Protein AF-A0A3D5KG47-F1 (afdb_monomer_lite)

pLDDT: mean 81.94, std 15.41, range [38.34, 96.31]

Foldseek 3Di:
DDDDDPDDPCVPPPPDDDPDDDDDDPDDPVVQQVDQDWDWDWDADPVRDIDIDTQGRHDRALVSVCVRPVVPDAAQAEAEEEPDPSVVVVCVVSNYHYDYDDD

Structure (mmCIF, N/CA/C/O backbone):
data_AF-A0A3D5KG47-F1
#
_entry.id   AF-A0A3D5KG47-F1
#
loop_
_atom_site.group_PDB
_atom_site.id
_atom_site.type_symbol
_atom_site.label_atom_id
_atom_site.label_alt_id
_atom_site.label_comp_id
_atom_site.label_asym_id
_atom_site.label_entity_id
_atom_site.label_seq_id
_atom_site.pdbx_PDB_ins_code
_atom_site.Cartn_x
_atom_site.Cartn_y
_atom_site.Cartn_z
_atom_site.occupancy
_atom_site.B_iso_or_equiv
_atom_site.auth_seq_id
_atom_site.auth_comp_id
_atom_site.auth_asym_id
_atom_site.auth_atom_id
_atom_site.pdbx_PDB_model_num
ATOM 1 N N . MET A 1 1 ? 34.778 -11.534 -8.379 1.00 43.16 1 MET A N 1
ATOM 2 C CA . MET A 1 1 ? 35.160 -10.106 -8.340 1.00 43.16 1 MET A CA 1
ATOM 3 C C . MET A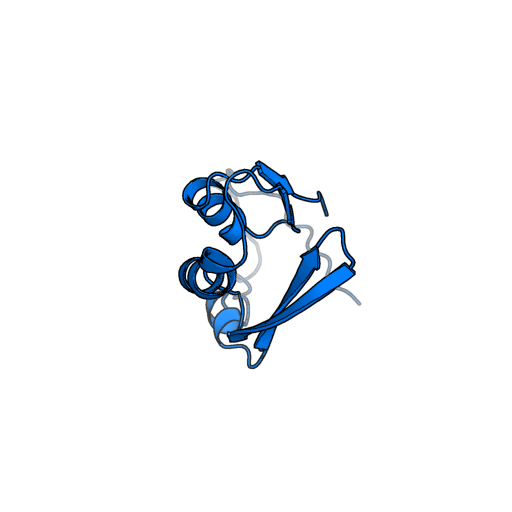 1 1 ? 33.908 -9.278 -8.613 1.00 43.16 1 MET A C 1
ATOM 5 O O . MET A 1 1 ? 33.278 -9.495 -9.642 1.00 43.16 1 MET A O 1
ATOM 9 N N . ILE A 1 2 ? 33.469 -8.444 -7.666 1.00 38.34 2 ILE A N 1
ATOM 10 C CA . ILE A 1 2 ? 32.275 -7.598 -7.829 1.00 38.34 2 ILE A CA 1
ATOM 11 C C . ILE A 1 2 ? 32.699 -6.375 -8.657 1.00 38.34 2 ILE A C 1
ATOM 13 O O . ILE A 1 2 ? 33.649 -5.708 -8.263 1.00 38.34 2 ILE A O 1
ATOM 17 N N . PRO A 1 3 ? 32.064 -6.074 -9.801 1.00 49.78 3 PRO A N 1
ATOM 18 C CA . PRO A 1 3 ? 32.411 -4.894 -10.580 1.00 49.78 3 PRO A CA 1
ATOM 19 C C . PRO A 1 3 ? 31.955 -3.634 -9.839 1.00 49.78 3 PRO A C 1
ATOM 21 O O . PRO A 1 3 ? 30.762 -3.331 -9.766 1.00 49.78 3 PRO A O 1
ATOM 24 N N . GLU A 1 4 ? 32.912 -2.903 -9.283 1.00 44.41 4 GLU A N 1
ATOM 25 C CA . GLU A 1 4 ? 32.683 -1.619 -8.632 1.00 44.41 4 GLU A CA 1
ATOM 26 C C . GLU A 1 4 ? 32.417 -0.536 -9.687 1.00 44.41 4 GLU A C 1
ATOM 28 O O . GLU A 1 4 ? 33.104 -0.422 -10.704 1.00 44.41 4 GLU A O 1
ATOM 33 N N . SER A 1 5 ? 31.363 0.256 -9.481 1.00 52.59 5 SER A N 1
ATOM 34 C CA . SER A 1 5 ? 30.974 1.331 -10.394 1.00 52.59 5 SER A CA 1
ATOM 35 C C . SER A 1 5 ? 31.397 2.681 -9.823 1.00 52.59 5 SER A C 1
ATOM 37 O O . SER A 1 5 ? 30.603 3.345 -9.164 1.00 52.59 5 SER A O 1
ATOM 39 N N . PHE A 1 6 ? 32.599 3.140 -10.173 1.00 57.88 6 PHE A N 1
ATOM 40 C CA . PHE A 1 6 ? 33.141 4.468 -9.828 1.00 57.88 6 PHE A CA 1
ATOM 41 C C . PHE A 1 6 ? 32.541 5.624 -10.644 1.00 57.88 6 PHE A C 1
ATOM 43 O O . PHE A 1 6 ? 33.154 6.675 -10.818 1.00 57.88 6 PHE A O 1
ATOM 50 N N . LYS A 1 7 ? 31.343 5.441 -11.208 1.00 61.16 7 LYS A N 1
ATOM 51 C CA . LYS A 1 7 ? 30.693 6.490 -11.990 1.00 61.16 7 LYS A CA 1
ATOM 52 C C . LYS A 1 7 ? 30.132 7.525 -11.016 1.00 61.16 7 LYS A C 1
ATOM 54 O O . LYS A 1 7 ? 29.042 7.335 -10.479 1.00 61.16 7 LYS A O 1
ATOM 59 N N . GLY A 1 8 ? 30.885 8.600 -10.793 1.00 63.75 8 GLY A N 1
ATOM 60 C CA . GLY A 1 8 ? 30.391 9.796 -10.119 1.00 63.75 8 GLY A CA 1
ATOM 61 C C . GLY A 1 8 ? 29.102 10.306 -10.773 1.00 63.75 8 GLY A C 1
ATOM 62 O O . GLY A 1 8 ? 28.761 9.954 -11.909 1.00 63.75 8 GLY A O 1
ATOM 63 N N . ASN A 1 9 ? 28.330 11.120 -10.054 1.00 68.38 9 ASN A N 1
ATOM 64 C CA . ASN A 1 9 ? 27.129 11.699 -10.639 1.00 68.38 9 ASN A CA 1
ATOM 65 C C . ASN A 1 9 ? 27.507 12.804 -11.640 1.00 68.38 9 ASN A C 1
ATOM 67 O O . ASN A 1 9 ? 27.753 13.943 -11.258 1.00 68.38 9 ASN A O 1
ATOM 71 N N . HIS A 1 10 ? 27.512 12.468 -12.927 1.00 73.75 10 HIS A N 1
ATOM 72 C CA . HIS A 1 10 ? 27.798 13.407 -14.015 1.00 73.75 10 HIS A CA 1
ATOM 73 C C . HIS A 1 10 ? 26.527 13.985 -14.658 1.00 73.75 10 HIS A C 1
ATOM 75 O O . HIS A 1 10 ? 26.598 14.544 -15.745 1.00 73.75 10 HIS A O 1
ATOM 81 N N . SER A 1 11 ? 25.358 13.882 -14.008 1.00 72.38 11 SER A N 1
ATOM 82 C CA . SER A 1 11 ? 24.071 14.302 -14.591 1.00 72.38 11 SER A CA 1
ATOM 83 C C . SER A 1 11 ? 23.987 15.787 -14.965 1.00 72.38 11 SER A C 1
ATOM 85 O O . SER A 1 11 ? 23.057 16.176 -15.661 1.00 72.38 11 SER A O 1
ATOM 87 N N . LYS A 1 12 ? 24.911 16.620 -14.468 1.00 76.38 12 LYS A N 1
ATOM 88 C CA . LYS A 1 12 ? 24.974 18.067 -14.723 1.00 76.38 12 LYS A CA 1
ATOM 89 C C . LYS A 1 12 ? 26.126 18.486 -15.644 1.00 76.38 12 LYS A C 1
ATOM 91 O O . LYS A 1 12 ? 26.215 19.660 -15.979 1.00 76.38 12 LYS A O 1
ATOM 96 N N . ASN A 1 13 ? 27.018 17.569 -16.023 1.00 79.56 13 ASN A N 1
ATOM 97 C CA . ASN A 1 13 ? 28.153 17.887 -16.883 1.00 79.56 13 ASN A CA 1
ATOM 98 C C . ASN A 1 13 ? 27.824 17.507 -18.334 1.00 79.56 13 ASN A C 1
ATOM 100 O O . ASN A 1 13 ? 27.802 16.328 -18.679 1.00 79.56 13 ASN A O 1
ATOM 104 N N . LEU A 1 14 ? 27.560 18.519 -19.163 1.00 76.88 14 LEU A N 1
ATOM 105 C CA . LEU A 1 14 ? 27.153 18.360 -20.562 1.00 76.88 14 LEU A CA 1
ATOM 106 C C . LEU A 1 14 ? 28.306 17.956 -21.495 1.00 76.88 14 LEU A C 1
ATOM 108 O O . LEU A 1 14 ? 28.045 17.408 -22.561 1.00 76.88 14 LEU A O 1
ATOM 112 N N . SER A 1 15 ? 29.563 18.193 -21.105 1.00 86.31 15 SER A N 1
ATOM 113 C CA . SER A 1 15 ? 30.752 17.829 -21.892 1.00 86.31 15 SER A CA 1
ATOM 114 C C . SER A 1 15 ? 31.359 16.485 -21.483 1.00 86.31 15 SER A C 1
ATOM 116 O O . SER A 1 15 ? 32.322 16.021 -22.091 1.00 86.31 15 SER A O 1
ATOM 118 N N . PHE A 1 16 ? 30.803 15.830 -20.462 1.00 82.50 16 PHE A N 1
ATOM 119 C CA . PHE A 1 16 ? 31.316 14.556 -19.984 1.00 82.50 16 PHE A CA 1
ATOM 120 C C . PHE A 1 16 ? 31.054 13.428 -20.990 1.00 82.50 16 PHE A C 1
ATOM 122 O O . PHE A 1 16 ? 29.908 13.052 -21.246 1.00 82.50 16 PHE A O 1
ATOM 129 N N . GLN A 1 17 ? 32.129 12.824 -21.495 1.00 80.31 17 GLN A N 1
ATOM 130 C CA . GLN A 1 17 ? 32.070 11.643 -22.350 1.00 80.31 17 GLN A CA 1
ATOM 131 C C . GLN A 1 17 ? 32.578 10.406 -21.602 1.00 80.31 17 GLN A C 1
ATOM 133 O O . GLN A 1 17 ? 33.629 10.417 -20.966 1.00 80.31 17 GLN A O 1
ATOM 138 N N . MET A 1 18 ? 31.824 9.309 -21.684 1.00 76.12 18 MET A N 1
ATOM 139 C CA . MET A 1 18 ? 32.271 8.011 -21.178 1.00 76.12 18 MET A CA 1
ATOM 140 C C . MET A 1 18 ? 33.135 7.333 -22.244 1.00 76.12 18 MET A C 1
ATOM 142 O O . MET A 1 18 ? 32.614 6.987 -23.299 1.00 76.12 18 MET A O 1
ATOM 146 N N . GLY A 1 19 ? 34.402 7.039 -21.945 1.00 82.38 19 GLY A N 1
ATOM 147 C CA . GLY A 1 19 ? 35.315 6.290 -22.831 1.00 82.38 19 GLY A CA 1
ATOM 148 C C . GLY A 1 19 ? 34.980 4.799 -23.011 1.00 82.38 19 GLY A C 1
ATOM 149 O O . GLY A 1 19 ? 35.864 3.986 -23.249 1.00 82.38 19 GLY A O 1
ATOM 150 N N . ARG A 1 20 ? 33.717 4.402 -22.827 1.00 80.44 20 ARG A N 1
ATOM 151 C CA . ARG A 1 20 ? 33.229 3.031 -23.021 1.00 80.44 20 ARG A CA 1
ATOM 152 C C . ARG A 1 20 ? 31.787 3.052 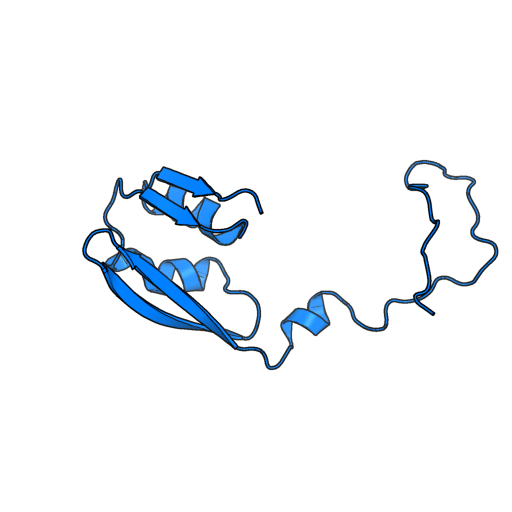-23.525 1.00 80.44 20 ARG A C 1
ATOM 154 O O . ARG A 1 20 ? 31.037 3.954 -23.137 1.00 80.44 20 ARG A O 1
ATOM 161 N N . PRO A 1 21 ? 31.354 2.045 -24.303 1.00 78.75 21 PRO A N 1
ATOM 162 C CA . PRO A 1 21 ? 29.967 1.951 -24.736 1.00 78.75 21 PRO A CA 1
ATOM 163 C C . PRO A 1 21 ? 29.015 1.892 -23.536 1.00 78.75 21 PRO A C 1
ATOM 165 O O . PRO A 1 21 ? 29.312 1.309 -22.485 1.00 78.75 21 PRO A O 1
ATOM 168 N N . ALA A 1 22 ? 27.842 2.505 -23.694 1.00 73.56 22 ALA A N 1
ATOM 169 C CA . ALA A 1 22 ? 26.806 2.469 -22.676 1.00 73.56 22 ALA A CA 1
ATOM 170 C C . ALA A 1 22 ? 26.369 1.019 -22.425 1.00 73.56 22 ALA A C 1
ATOM 172 O O . ALA A 1 22 ? 25.846 0.343 -23.312 1.00 73.56 22 ALA A O 1
ATOM 173 N N . VAL A 1 23 ? 26.536 0.544 -21.189 1.00 73.25 23 VAL A N 1
ATOM 174 C CA . VAL A 1 23 ? 25.995 -0.755 -20.785 1.00 73.25 23 VAL A CA 1
ATOM 175 C C . VAL A 1 23 ? 24.478 -0.624 -20.702 1.00 73.25 23 VAL A C 1
ATOM 177 O O . VAL A 1 23 ? 23.941 -0.056 -19.747 1.00 73.25 23 VAL A O 1
ATOM 180 N N . LYS A 1 24 ? 23.768 -1.156 -21.701 1.00 68.81 24 LYS A N 1
ATOM 181 C CA . LYS A 1 24 ? 22.315 -1.317 -21.620 1.00 68.81 24 LYS A CA 1
ATOM 182 C C . LYS A 1 24 ? 22.021 -2.306 -20.494 1.00 68.81 24 LYS A C 1
ATOM 184 O O . LYS A 1 24 ? 22.465 -3.453 -20.528 1.00 68.81 24 LYS A O 1
ATOM 189 N N . ARG A 1 25 ? 21.287 -1.866 -19.468 1.00 66.31 25 ARG A N 1
ATOM 190 C CA . ARG A 1 25 ? 20.794 -2.775 -18.425 1.00 66.31 25 ARG A CA 1
ATOM 191 C C . ARG A 1 25 ? 19.996 -3.881 -19.116 1.00 66.31 25 ARG A C 1
ATOM 193 O O . ARG A 1 25 ? 19.040 -3.581 -19.823 1.00 66.31 25 ARG A O 1
ATOM 200 N N . LYS A 1 26 ? 20.377 -5.146 -18.896 1.00 65.19 26 LYS A N 1
ATOM 201 C CA . LYS A 1 26 ? 19.743 -6.318 -19.532 1.00 65.19 26 LYS A CA 1
ATOM 202 C C . LYS A 1 26 ? 18.246 -6.444 -19.227 1.00 65.19 26 LYS A C 1
ATOM 204 O O . LYS A 1 26 ? 17.562 -7.193 -19.913 1.00 65.19 26 LYS A O 1
ATOM 209 N N . ARG A 1 27 ? 17.743 -5.745 -18.200 1.00 57.38 27 ARG A N 1
ATOM 210 C CA . ARG A 1 27 ? 16.316 -5.670 -17.892 1.00 57.38 27 ARG A CA 1
ATOM 211 C C . ARG A 1 27 ? 15.871 -4.256 -17.557 1.00 57.38 27 ARG A C 1
ATOM 213 O O . ARG A 1 27 ? 16.526 -3.555 -16.782 1.00 57.38 27 ARG A O 1
ATOM 220 N N . THR A 1 28 ? 14.740 -3.849 -18.117 1.00 60.47 28 THR A N 1
ATOM 221 C CA . THR A 1 28 ? 14.052 -2.608 -17.747 1.00 60.47 28 THR A CA 1
ATOM 222 C C . THR A 1 28 ? 13.286 -2.795 -16.435 1.00 60.47 28 THR A C 1
ATOM 224 O O . THR A 1 28 ? 12.916 -3.911 -16.064 1.00 60.47 28 THR A O 1
ATOM 227 N N . ALA A 1 29 ? 12.990 -1.702 -15.724 1.00 56.41 29 ALA A N 1
ATOM 228 C CA . ALA A 1 29 ? 12.130 -1.752 -14.536 1.00 56.41 29 ALA A CA 1
ATOM 229 C C . ALA A 1 29 ? 10.752 -2.374 -14.846 1.00 56.41 29 ALA A C 1
ATOM 231 O O . ALA A 1 29 ? 10.181 -3.059 -14.004 1.00 56.41 29 ALA A O 1
ATOM 232 N N . SER A 1 30 ? 10.256 -2.208 -16.078 1.00 55.03 30 SER A N 1
AT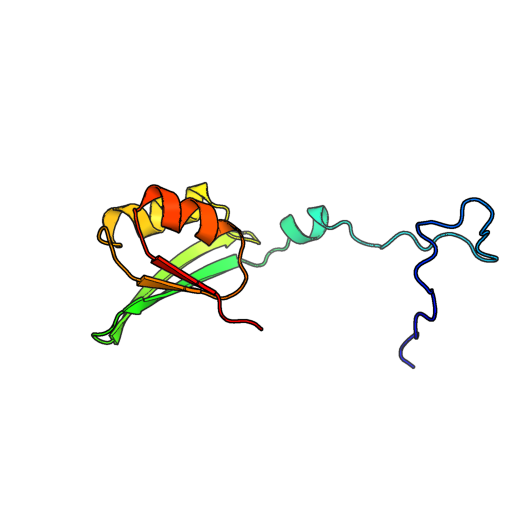OM 233 C CA . SER A 1 30 ? 9.033 -2.851 -16.566 1.00 55.03 30 SER A CA 1
ATOM 234 C C . SER A 1 30 ? 9.149 -4.375 -16.684 1.00 55.03 30 SER A C 1
ATOM 236 O O . SER A 1 30 ? 8.200 -5.075 -16.356 1.00 55.03 30 SER A O 1
ATOM 238 N N . GLN A 1 31 ? 10.311 -4.933 -17.035 1.00 52.97 31 GLN A N 1
ATOM 239 C CA . GLN A 1 31 ? 10.515 -6.390 -17.029 1.00 52.97 31 GLN A CA 1
ATOM 240 C C . GLN A 1 31 ? 10.564 -6.984 -15.610 1.00 52.97 31 GLN A C 1
ATOM 242 O O . GLN A 1 31 ? 10.248 -8.156 -15.424 1.00 52.97 31 GLN A O 1
ATOM 247 N N . TYR A 1 32 ? 10.874 -6.180 -14.585 1.00 54.38 32 TYR A N 1
ATOM 248 C CA . TYR A 1 32 ? 10.674 -6.571 -13.182 1.00 54.38 32 TYR A CA 1
ATOM 249 C C . TYR A 1 32 ? 9.185 -6.682 -12.810 1.00 54.38 32 TYR A C 1
ATOM 251 O O . TYR A 1 32 ? 8.826 -7.515 -11.978 1.00 54.38 32 TYR A O 1
ATOM 259 N N . ILE A 1 33 ? 8.312 -5.882 -13.435 1.00 52.88 33 ILE A N 1
ATOM 260 C CA . ILE A 1 33 ? 6.854 -5.926 -13.219 1.00 52.88 33 ILE A CA 1
ATOM 261 C C . ILE A 1 33 ? 6.273 -7.250 -13.739 1.00 52.88 33 ILE A C 1
ATOM 263 O O . ILE A 1 33 ? 5.396 -7.820 -13.099 1.00 52.88 33 ILE A O 1
ATOM 267 N N . PHE A 1 34 ? 6.835 -7.804 -14.819 1.00 51.91 34 PHE A N 1
ATOM 268 C CA . PHE A 1 34 ? 6.467 -9.126 -15.339 1.00 51.91 34 PHE A CA 1
ATOM 269 C C . PHE A 1 34 ? 7.079 -10.308 -14.574 1.00 51.91 34 PHE A C 1
ATOM 271 O O . PHE A 1 34 ? 6.863 -11.457 -14.972 1.00 51.91 34 PHE A O 1
ATOM 278 N N . SER A 1 35 ? 7.810 -10.081 -13.473 1.00 56.94 35 SER A N 1
ATOM 279 C CA . SER A 1 35 ? 8.330 -11.199 -12.681 1.00 56.94 35 SER A CA 1
ATOM 280 C C . SER A 1 35 ? 7.186 -12.125 -12.243 1.00 56.94 35 SER A C 1
ATOM 282 O O . SER A 1 35 ? 6.071 -11.681 -11.963 1.00 56.94 35 SER A O 1
ATOM 284 N N . SER A 1 36 ? 7.448 -13.428 -12.193 1.00 67.31 36 SER A N 1
ATOM 285 C CA . SER A 1 36 ? 6.533 -14.452 -11.667 1.00 67.31 36 SER A CA 1
ATOM 286 C C . SER A 1 36 ? 6.267 -14.312 -10.162 1.00 67.31 36 SER A C 1
ATOM 288 O O . SER A 1 36 ? 5.538 -15.111 -9.584 1.00 67.31 36 SER A O 1
ATOM 290 N N . LYS A 1 37 ? 6.855 -13.305 -9.505 1.00 78.94 37 LYS A N 1
ATOM 291 C CA . LYS A 1 37 ? 6.713 -13.094 -8.070 1.00 78.94 37 LYS A CA 1
ATOM 292 C C . LYS A 1 37 ? 5.303 -12.621 -7.756 1.00 78.94 37 LYS A C 1
ATOM 294 O O . LYS A 1 37 ? 4.818 -11.647 -8.331 1.00 78.94 37 LYS A O 1
ATOM 299 N N . VAL A 1 38 ? 4.673 -13.282 -6.799 1.00 86.88 38 VAL A N 1
ATOM 300 C CA . VAL A 1 38 ? 3.396 -12.871 -6.226 1.00 86.88 38 VAL A CA 1
ATOM 301 C C . VAL A 1 38 ? 3.686 -12.129 -4.927 1.00 86.88 38 VAL A C 1
ATOM 303 O O . VAL A 1 38 ? 4.427 -12.622 -4.082 1.00 86.88 38 VAL A O 1
ATOM 306 N N . SER A 1 39 ? 3.123 -10.934 -4.771 1.00 88.38 39 SER A N 1
ATOM 307 C CA . SER A 1 39 ? 3.142 -10.222 -3.496 1.00 88.3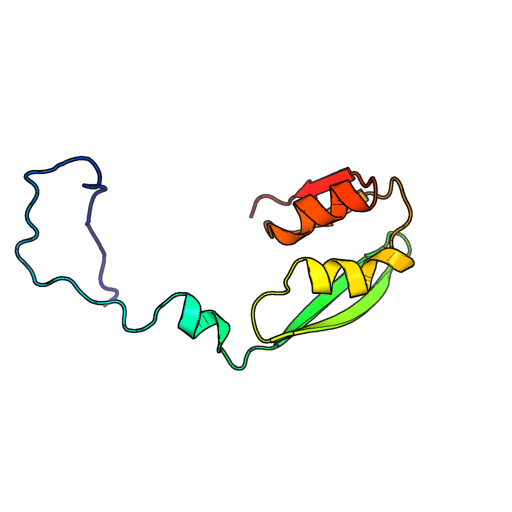8 39 SER A CA 1
ATOM 308 C C . SER A 1 39 ? 1.944 -10.631 -2.660 1.00 88.38 39 SER A C 1
ATOM 310 O O . SER A 1 39 ? 0.802 -10.533 -3.117 1.00 88.38 39 SER A O 1
ATOM 312 N N . ILE A 1 40 ? 2.202 -11.011 -1.415 1.00 93.69 40 ILE A N 1
ATOM 313 C CA . ILE A 1 40 ? 1.178 -11.231 -0.397 1.00 93.69 40 ILE A CA 1
ATOM 314 C C . ILE A 1 40 ? 1.117 -9.982 0.482 1.00 93.69 40 ILE A C 1
ATOM 316 O O . ILE A 1 40 ? 2.145 -9.465 0.919 1.00 93.69 40 ILE A O 1
ATOM 320 N N . LEU A 1 41 ? -0.089 -9.461 0.688 1.00 93.94 41 LEU A N 1
ATOM 321 C CA . LEU A 1 41 ? -0.343 -8.412 1.663 1.00 93.94 41 LEU A CA 1
ATOM 322 C C . LEU A 1 41 ? -0.576 -9.082 3.013 1.00 93.94 41 LEU A C 1
ATOM 324 O O . LEU A 1 41 ? -1.539 -9.835 3.145 1.00 93.94 41 LEU A O 1
ATOM 328 N N . CYS A 1 42 ? 0.267 -8.764 3.989 1.00 94.50 42 CYS A N 1
ATOM 329 C CA . CYS A 1 42 ? 0.110 -9.198 5.371 1.00 94.50 42 CYS A CA 1
ATOM 330 C C . CYS A 1 42 ? 0.063 -7.977 6.290 1.00 94.50 42 CYS A C 1
ATOM 332 O O . CYS A 1 42 ? 0.840 -7.035 6.114 1.00 94.50 42 CYS A O 1
ATOM 334 N N . CYS A 1 43 ? -0.820 -7.998 7.280 1.00 92.94 43 CYS A N 1
ATOM 335 C CA . CYS A 1 43 ? -0.815 -7.043 8.379 1.00 92.94 43 CYS A CA 1
ATOM 336 C C . CYS A 1 43 ? -1.362 -7.688 9.650 1.00 92.94 43 CYS A C 1
ATOM 338 O O . CYS A 1 43 ? -2.097 -8.674 9.590 1.00 92.94 43 CYS A O 1
ATOM 340 N N . LYS A 1 44 ? -1.007 -7.097 10.787 1.00 94.75 44 LYS A N 1
ATOM 341 C CA . LYS A 1 44 ? -1.580 -7.427 12.086 1.00 94.75 44 LYS A CA 1
ATOM 342 C C . LYS A 1 44 ? -2.124 -6.175 12.751 1.00 94.75 44 LYS A C 1
ATOM 344 O O . LYS A 1 44 ? -1.616 -5.080 12.487 1.00 94.75 44 LYS A O 1
ATOM 349 N N . ASP A 1 45 ? -3.131 -6.337 13.592 1.00 93.75 45 ASP A N 1
ATOM 350 C CA . ASP A 1 45 ? -3.622 -5.265 14.452 1.00 93.75 45 ASP A CA 1
ATOM 351 C C . ASP A 1 45 ? -3.024 -5.349 15.871 1.00 93.75 45 ASP A C 1
ATOM 353 O O . ASP A 1 45 ? -2.091 -6.110 16.134 1.00 93.75 45 ASP A O 1
ATOM 357 N N . ARG A 1 46 ? -3.533 -4.518 16.788 1.00 92.38 46 ARG A N 1
ATOM 358 C CA . ARG A 1 46 ? -3.084 -4.469 18.191 1.00 92.38 46 ARG A CA 1
ATOM 359 C C . ARG A 1 46 ? -3.551 -5.673 19.020 1.00 92.38 46 ARG A C 1
ATOM 361 O O . ARG A 1 46 ? -3.001 -5.909 20.087 1.00 92.38 46 ARG A O 1
ATOM 368 N N . GLN A 1 47 ? -4.573 -6.384 18.558 1.00 94.94 47 GLN A N 1
ATOM 369 C CA . GLN A 1 47 ? -5.131 -7.571 19.205 1.00 94.94 47 GLN A CA 1
ATOM 370 C C . GLN A 1 47 ? -4.476 -8.855 18.672 1.00 94.94 47 GLN A C 1
ATOM 372 O O . GLN A 1 47 ? -4.936 -9.946 18.983 1.00 94.94 47 GLN A O 1
ATOM 377 N N . GLU A 1 48 ? -3.407 -8.723 17.877 1.00 94.25 48 GLU A N 1
ATOM 378 C CA . GLU A 1 48 ? -2.722 -9.825 17.197 1.00 94.25 48 GLU A CA 1
ATOM 379 C C . GLU A 1 48 ? -3.609 -10.567 16.178 1.00 94.25 48 GLU A C 1
ATOM 381 O O . GLU A 1 48 ? -3.265 -11.660 15.729 1.00 94.25 48 GLU A O 1
ATOM 386 N N . ASN A 1 49 ? -4.707 -9.949 15.718 1.00 94.94 49 ASN A N 1
ATOM 387 C CA . ASN A 1 49 ? -5.459 -10.487 14.591 1.00 94.94 49 ASN A CA 1
ATOM 388 C C . ASN A 1 49 ? -4.625 -10.335 13.319 1.00 94.94 49 ASN A C 1
ATOM 390 O O . ASN A 1 49 ? -4.160 -9.240 12.982 1.00 94.94 49 ASN A O 1
ATOM 394 N N . VAL A 1 50 ? -4.460 -11.434 12.583 1.00 95.31 50 VAL A N 1
ATOM 395 C CA . VAL A 1 50 ? -3.663 -11.471 11.355 1.00 95.31 50 VAL A CA 1
ATOM 396 C C . VAL A 1 50 ? -4.571 -11.430 10.134 1.00 95.31 50 VAL A C 1
ATOM 398 O O . VAL A 1 50 ? -5.511 -12.209 9.995 1.00 95.31 50 VAL A O 1
ATOM 401 N N . PHE A 1 51 ? -4.234 -10.557 9.192 1.00 95.12 51 PHE A N 1
ATOM 402 C CA . PHE A 1 51 ? -4.821 -10.532 7.863 1.00 95.12 51 PHE A CA 1
ATOM 403 C C . PHE A 1 51 ? -3.741 -10.819 6.823 1.00 95.12 51 PHE A C 1
ATOM 405 O O . PHE A 1 51 ? -2.739 -10.107 6.748 1.00 95.12 51 PHE A O 1
ATOM 412 N N . ALA A 1 52 ? -3.964 -11.837 5.991 1.00 96.19 52 ALA A N 1
ATOM 413 C CA . ALA A 1 52 ? -3.087 -12.184 4.880 1.00 96.19 52 ALA A CA 1
ATOM 414 C C . ALA A 1 52 ? -3.906 -12.494 3.622 1.00 96.19 52 ALA A C 1
ATOM 416 O O . ALA A 1 52 ? -4.816 -13.324 3.647 1.00 96.19 52 ALA A O 1
ATOM 417 N N . ARG A 1 53 ? -3.599 -11.829 2.504 1.00 96.25 53 ARG A N 1
ATOM 418 C CA . ARG A 1 53 ? -4.246 -12.073 1.204 1.00 96.25 53 ARG A CA 1
ATOM 419 C C . ARG A 1 53 ? -3.282 -11.867 0.050 1.00 96.25 53 ARG A C 1
ATOM 421 O O . ARG A 1 53 ? -2.405 -11.004 0.092 1.00 96.25 53 ARG A O 1
ATOM 428 N N . THR A 1 54 ? -3.509 -12.600 -1.036 1.00 94.56 54 THR A N 1
ATOM 429 C CA . THR A 1 54 ? -2.798 -12.375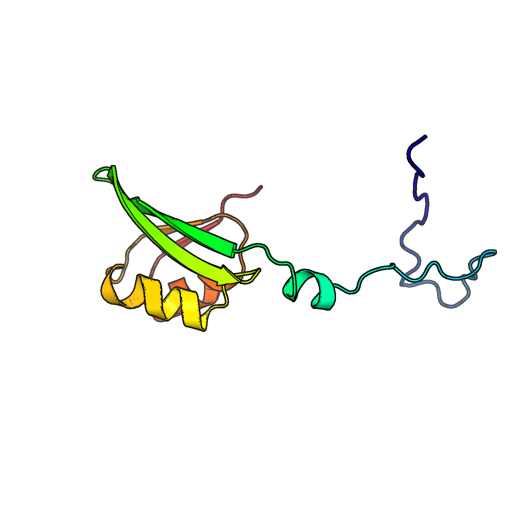 -2.294 1.00 94.56 54 THR A CA 1
ATOM 430 C C . THR A 1 54 ? -3.055 -10.959 -2.803 1.00 94.56 54 THR A C 1
ATOM 432 O O . THR A 1 54 ? -4.186 -10.570 -3.116 1.00 94.56 54 THR A O 1
ATOM 435 N N . GLY A 1 55 ? -1.977 -10.182 -2.870 1.00 91.69 55 GLY A N 1
ATOM 436 C CA . GLY A 1 55 ? -1.986 -8.794 -3.290 1.00 91.69 55 GLY A CA 1
ATOM 437 C C . GLY A 1 55 ? -2.054 -8.691 -4.803 1.00 91.69 55 GLY A C 1
ATOM 438 O O . GLY A 1 55 ? -3.103 -8.362 -5.353 1.00 91.69 55 GLY A O 1
ATOM 439 N N . PHE A 1 56 ? -0.928 -8.946 -5.470 1.00 90.44 56 PHE A N 1
ATOM 440 C CA . PHE A 1 56 ? -0.780 -8.771 -6.916 1.00 90.44 56 PHE A CA 1
ATOM 441 C C . PHE A 1 56 ? 0.439 -9.535 -7.453 1.00 90.44 56 PHE A C 1
ATOM 443 O O . PHE A 1 56 ? 1.322 -9.909 -6.681 1.00 90.44 56 PHE A O 1
ATOM 450 N N . ARG A 1 57 ? 0.532 -9.717 -8.774 1.00 87.25 57 ARG A N 1
ATOM 451 C CA . ARG A 1 57 ? 1.774 -10.167 -9.420 1.00 87.25 57 ARG A CA 1
ATOM 452 C C . ARG A 1 57 ? 2.741 -8.986 -9.531 1.00 87.25 57 ARG A C 1
ATOM 454 O O . ARG A 1 57 ? 2.426 -7.973 -10.145 1.00 87.25 57 ARG A O 1
ATOM 461 N N . GLY A 1 58 ? 3.909 -9.089 -8.908 1.00 82.81 58 GLY A N 1
ATOM 462 C CA . GLY A 1 58 ? 4.824 -7.965 -8.733 1.00 82.81 58 GLY A CA 1
ATOM 463 C C . GLY A 1 58 ? 4.346 -7.007 -7.638 1.00 82.81 58 GLY A C 1
ATOM 464 O O . GLY A 1 58 ? 3.820 -7.437 -6.616 1.00 82.81 58 GLY A O 1
ATOM 465 N N . LYS A 1 59 ? 4.556 -5.699 -7.808 1.00 83.88 59 LYS A N 1
ATOM 466 C CA . LYS A 1 59 ? 4.225 -4.688 -6.788 1.00 83.88 59 LYS A CA 1
ATOM 467 C C . LYS A 1 59 ? 2.713 -4.471 -6.688 1.00 83.88 59 LYS A C 1
ATOM 469 O O . LYS A 1 59 ? 2.060 -4.261 -7.703 1.00 83.88 59 LYS A O 1
ATOM 474 N N . ILE A 1 60 ? 2.176 -4.425 -5.467 1.00 88.75 60 ILE A N 1
ATOM 475 C CA . ILE A 1 60 ? 0.745 -4.176 -5.240 1.00 88.75 60 ILE A CA 1
ATOM 476 C C . ILE A 1 60 ? 0.395 -2.721 -5.617 1.00 88.75 60 ILE A C 1
ATOM 478 O O . ILE A 1 60 ? 0.953 -1.794 -5.015 1.00 88.75 60 ILE A O 1
ATOM 482 N N . PRO A 1 61 ? -0.508 -2.490 -6.591 1.00 89.50 61 PRO A N 1
ATOM 483 C CA . PRO A 1 61 ? -0.962 -1.151 -6.944 1.00 89.50 61 PRO A CA 1
ATOM 484 C C . PRO A 1 61 ? -1.926 -0.592 -5.889 1.00 89.50 61 PRO A C 1
ATOM 486 O O . PRO A 1 61 ? -2.557 -1.330 -5.132 1.00 89.50 61 PRO A O 1
ATOM 489 N N . TYR A 1 62 ? -2.078 0.734 -5.864 1.00 92.31 62 TYR A N 1
ATOM 490 C CA . TYR A 1 62 ? -2.962 1.420 -4.916 1.00 92.31 62 TYR A CA 1
ATOM 491 C C . TYR A 1 62 ? -4.426 0.955 -5.007 1.00 92.31 62 TYR A C 1
ATOM 493 O O . TYR A 1 62 ? -5.044 0.716 -3.975 1.00 92.31 62 TYR A O 1
ATOM 501 N N . SER A 1 63 ? -4.966 0.776 -6.217 1.00 93.81 63 SER A N 1
ATOM 502 C CA . SER A 1 63 ? -6.341 0.294 -6.424 1.00 93.81 63 SER A CA 1
ATOM 503 C C . SER A 1 63 ? -6.586 -1.044 -5.725 1.00 93.81 63 SER A C 1
ATOM 505 O O . SER A 1 63 ? -7.590 -1.219 -5.036 1.00 93.81 63 SER A O 1
ATOM 507 N N . ARG A 1 64 ? -5.617 -1.960 -5.829 1.00 94.69 64 ARG A N 1
ATOM 508 C CA . ARG A 1 64 ? -5.669 -3.265 -5.175 1.00 94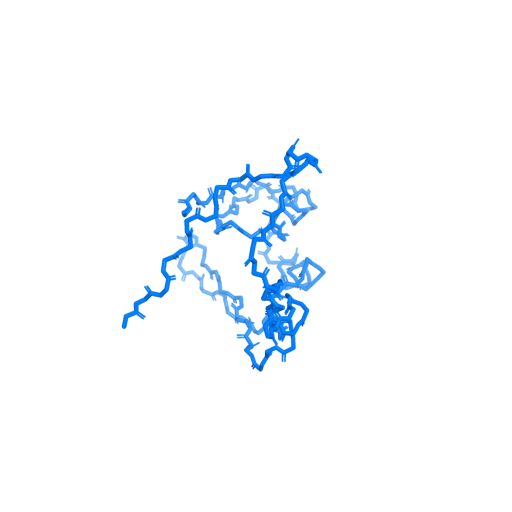.69 64 ARG A CA 1
ATOM 509 C C . ARG A 1 64 ? -5.528 -3.154 -3.659 1.00 94.69 64 ARG A C 1
ATOM 511 O O . ARG A 1 64 ? -6.310 -3.779 -2.952 1.00 94.69 64 ARG A O 1
ATOM 518 N N . LEU A 1 65 ? -4.602 -2.328 -3.158 1.00 94.31 65 LEU A N 1
ATOM 519 C CA . LEU A 1 65 ? -4.492 -2.036 -1.719 1.00 94.31 65 LEU A CA 1
ATOM 520 C C . LEU A 1 65 ? -5.812 -1.510 -1.147 1.00 94.31 65 LEU A C 1
ATOM 522 O O . LEU A 1 65 ? -6.261 -1.998 -0.116 1.00 94.31 65 LEU A O 1
ATOM 526 N N . TYR A 1 66 ? -6.449 -0.559 -1.835 1.00 95.38 66 TYR A N 1
ATOM 527 C CA . TYR A 1 66 ? -7.739 -0.012 -1.425 1.00 95.38 66 TYR A CA 1
ATOM 528 C C . TYR A 1 66 ? -8.817 -1.099 -1.399 1.00 95.38 66 TYR A C 1
ATOM 530 O O . TYR A 1 66 ? -9.465 -1.272 -0.375 1.00 95.38 66 TYR A O 1
ATOM 538 N N . SER A 1 67 ? -8.941 -1.899 -2.464 1.00 95.94 67 SER A N 1
ATOM 539 C CA . SER A 1 67 ? -9.927 -2.992 -2.511 1.00 95.94 67 SER A CA 1
ATOM 540 C C . SER A 1 67 ? -9.746 -4.041 -1.408 1.00 95.94 67 SER A C 1
ATOM 542 O O . SER A 1 67 ? -10.716 -4.659 -0.991 1.00 95.94 67 SER A O 1
ATOM 544 N N . LEU A 1 68 ? -8.513 -4.260 -0.938 1.00 95.56 68 LEU A N 1
ATOM 545 C CA . LEU A 1 68 ? -8.225 -5.259 0.092 1.00 95.56 68 LEU A CA 1
ATOM 546 C C . LEU A 1 68 ? -8.504 -4.747 1.508 1.00 95.56 68 LEU A C 1
ATOM 548 O O . LEU A 1 68 ? -8.820 -5.563 2.372 1.00 95.56 68 LEU A O 1
ATOM 552 N N . LEU A 1 69 ? -8.356 -3.440 1.748 1.00 94.75 69 LEU A N 1
ATOM 553 C CA . LEU A 1 69 ? -8.299 -2.859 3.094 1.00 94.75 69 LEU A CA 1
ATOM 554 C C . LEU A 1 69 ? -9.427 -1.870 3.421 1.00 94.75 69 LEU A C 1
ATOM 556 O O . LEU A 1 69 ? -9.614 -1.571 4.596 1.00 94.75 69 LEU A O 1
ATOM 560 N N . ALA A 1 70 ? -10.151 -1.331 2.436 1.00 93.81 70 ALA A N 1
ATOM 561 C CA . ALA A 1 70 ? -11.089 -0.223 2.657 1.00 93.81 70 ALA A CA 1
ATOM 562 C C . ALA A 1 70 ? -12.248 -0.551 3.613 1.00 93.81 70 ALA A C 1
ATOM 564 O O . ALA A 1 70 ? -12.722 0.334 4.316 1.00 93.81 70 ALA A O 1
ATOM 565 N N . ASP A 1 71 ? -12.678 -1.807 3.642 1.00 93.94 71 ASP A N 1
ATOM 566 C CA . ASP A 1 71 ? -13.723 -2.359 4.510 1.00 93.94 71 ASP A CA 1
ATOM 567 C C . ASP A 1 71 ? -13.186 -2.882 5.855 1.00 93.94 71 ASP A C 1
ATOM 569 O O . ASP A 1 71 ? -13.962 -3.179 6.755 1.00 93.94 71 ASP A O 1
ATOM 573 N N . LYS A 1 72 ? -11.860 -3.005 5.998 1.00 92.94 72 LYS A N 1
ATOM 574 C CA . LYS A 1 72 ? -11.194 -3.603 7.173 1.00 92.94 72 LYS A CA 1
ATOM 575 C C . LYS A 1 72 ? -10.502 -2.575 8.053 1.00 92.94 72 LYS A C 1
ATOM 577 O O . LYS A 1 72 ? -10.238 -2.833 9.222 1.00 92.94 72 LYS A O 1
ATOM 582 N N . VAL A 1 73 ? -10.158 -1.422 7.486 1.00 93.12 73 VAL A N 1
ATOM 583 C CA . VAL A 1 73 ? -9.464 -0.347 8.189 1.00 93.12 73 VAL A CA 1
ATOM 584 C C . VAL A 1 73 ? -10.458 0.754 8.520 1.00 93.12 73 VAL A C 1
ATOM 586 O O . VAL A 1 73 ? -10.932 1.479 7.646 1.00 93.12 73 VAL A O 1
ATOM 589 N N . SER A 1 74 ? -10.725 0.908 9.811 1.00 91.56 74 SER A N 1
ATOM 590 C CA . SER A 1 74 ? -11.568 1.972 10.346 1.00 91.56 74 SER A CA 1
ATOM 591 C C . SER A 1 74 ? -10.972 3.361 10.086 1.00 91.56 74 SER A C 1
ATOM 593 O O . SER A 1 74 ? -9.752 3.547 10.049 1.00 91.56 74 SER A O 1
ATOM 595 N N . LYS A 1 75 ? -11.836 4.376 9.957 1.00 90.38 75 LYS A N 1
ATOM 596 C CA . LYS A 1 75 ? -11.400 5.782 9.900 1.00 90.38 75 LYS A CA 1
ATOM 597 C C . LYS A 1 75 ? -10.595 6.134 11.156 1.00 90.38 75 LYS A C 1
ATOM 599 O O . LYS A 1 75 ? -10.885 5.631 12.236 1.00 90.38 75 LYS A O 1
ATOM 604 N N . LYS A 1 76 ? -9.629 7.048 11.022 1.00 91.56 76 LYS A N 1
ATOM 605 C CA . LYS A 1 76 ? -8.710 7.500 12.086 1.00 91.56 76 LYS A CA 1
ATOM 606 C C . LYS A 1 76 ? -7.749 6.428 12.620 1.00 91.56 76 LYS A C 1
ATOM 608 O O . LYS A 1 76 ? -6.993 6.718 13.545 1.00 91.56 76 LYS A O 1
ATOM 613 N N . SER A 1 77 ? -7.708 5.236 12.023 1.00 94.12 77 SER A N 1
ATOM 614 C CA . SER A 1 77 ? -6.703 4.229 12.360 1.00 94.12 77 SER A CA 1
ATOM 615 C C . SER A 1 77 ? -5.283 4.692 12.028 1.00 94.12 77 SER A C 1
ATOM 617 O O . SER A 1 77 ? -5.052 5.624 11.249 1.00 94.12 77 SER A O 1
ATOM 619 N N . VAL A 1 78 ? -4.311 4.012 12.632 1.00 95.38 78 VAL A N 1
ATOM 620 C CA . VAL A 1 78 ? -2.886 4.243 12.409 1.00 95.38 78 VAL A CA 1
ATOM 621 C C . VAL A 1 78 ? -2.330 3.126 11.532 1.00 95.38 78 VAL A C 1
ATOM 623 O O . VAL A 1 78 ? -2.352 1.960 11.910 1.00 95.38 78 VAL A O 1
ATOM 626 N N . LEU A 1 79 ? -1.823 3.486 10.356 1.00 94.50 79 LEU A N 1
ATOM 627 C CA . LEU A 1 79 ? -1.163 2.570 9.435 1.00 94.50 79 LEU A CA 1
ATOM 628 C C . LEU A 1 79 ? 0.350 2.633 9.645 1.00 94.50 79 LEU A C 1
ATOM 630 O O . LEU A 1 79 ? 0.962 3.677 9.418 1.00 94.50 79 LEU A O 1
ATOM 634 N N . CYS A 1 80 ? 0.951 1.509 10.023 1.00 93.44 80 CYS A N 1
ATOM 635 C CA . CYS A 1 80 ? 2.399 1.348 10.150 1.00 93.44 80 CYS A CA 1
ATOM 636 C C . CYS A 1 80 ? 2.907 0.515 8.972 1.00 93.44 80 CYS A C 1
ATOM 638 O O . CYS A 1 80 ? 2.527 -0.643 8.819 1.00 93.44 80 CYS A O 1
ATOM 640 N N . THR A 1 81 ? 3.719 1.108 8.098 1.00 90.94 81 THR A N 1
ATOM 641 C CA . THR A 1 81 ? 4.118 0.466 6.833 1.00 90.94 81 THR A CA 1
ATOM 642 C C . THR A 1 81 ? 5.590 0.710 6.523 1.00 90.94 81 THR A C 1
ATOM 644 O O . THR A 1 81 ? 6.180 1.687 6.983 1.00 90.94 81 THR A O 1
ATOM 647 N N . THR A 1 82 ? 6.197 -0.161 5.718 1.00 83.00 82 THR A N 1
ATOM 648 C CA . THR A 1 82 ? 7.502 0.112 5.096 1.00 83.00 82 THR A CA 1
ATOM 649 C C . THR A 1 82 ? 7.362 1.189 4.013 1.00 83.00 82 THR A C 1
ATOM 651 O O . THR A 1 82 ? 6.258 1.652 3.714 1.00 83.00 82 THR A O 1
ATOM 654 N N . ASN A 1 83 ? 8.467 1.623 3.399 1.00 76.62 83 ASN A N 1
ATOM 655 C CA . ASN A 1 83 ? 8.474 2.703 2.406 1.00 76.62 83 ASN A CA 1
ATOM 656 C C . ASN A 1 83 ? 7.838 2.311 1.047 1.00 76.62 83 ASN A C 1
ATOM 658 O O . ASN A 1 83 ? 8.480 2.331 -0.004 1.00 76.62 83 ASN A O 1
ATOM 662 N N . ASN A 1 84 ? 6.551 1.958 1.040 1.00 79.94 84 ASN A N 1
ATOM 663 C CA . ASN A 1 84 ? 5.760 1.733 -0.162 1.00 79.94 84 ASN A CA 1
ATOM 664 C C . ASN A 1 84 ? 4.825 2.926 -0.417 1.00 79.94 84 ASN A C 1
ATOM 666 O O . ASN A 1 84 ? 3.908 3.218 0.351 1.00 79.94 84 ASN A O 1
ATOM 670 N N . ARG A 1 85 ? 5.031 3.593 -1.561 1.00 83.25 85 ARG A N 1
ATOM 671 C CA . ARG A 1 85 ? 4.258 4.772 -1.992 1.00 83.25 85 ARG A CA 1
ATOM 672 C C . ARG A 1 85 ? 2.743 4.540 -2.057 1.00 83.25 85 ARG A C 1
ATOM 674 O O . ARG A 1 85 ? 2.008 5.509 -1.920 1.00 83.25 85 ARG A O 1
ATOM 681 N N . GLY A 1 86 ? 2.276 3.299 -2.234 1.00 88.06 86 GLY A N 1
ATOM 682 C CA . GLY A 1 86 ? 0.846 2.974 -2.321 1.00 88.06 86 GLY A CA 1
ATOM 683 C C . GLY A 1 86 ? 0.043 3.281 -1.050 1.00 88.06 86 GLY A C 1
ATOM 684 O O . GLY A 1 86 ? -1.148 3.564 -1.146 1.00 88.06 86 GLY A O 1
ATOM 685 N N . TYR A 1 87 ? 0.684 3.306 0.124 1.00 92.50 87 TYR A N 1
ATOM 686 C CA . TYR A 1 87 ? 0.002 3.582 1.395 1.00 92.50 87 TYR A CA 1
ATOM 687 C C . TYR A 1 87 ? -0.263 5.070 1.650 1.00 92.50 87 TYR A C 1
ATOM 689 O O . TYR A 1 87 ? -1.136 5.405 2.444 1.00 92.50 87 TYR A O 1
ATOM 697 N N . ILE A 1 88 ? 0.437 5.973 0.956 1.00 93.19 88 ILE A N 1
ATOM 698 C CA . ILE A 1 88 ? 0.219 7.423 1.071 1.00 93.19 88 ILE A CA 1
ATOM 699 C C . ILE A 1 88 ? -1.196 7.814 0.604 1.00 93.19 88 ILE A C 1
ATOM 701 O O . ILE A 1 88 ? -1.930 8.405 1.397 1.00 93.19 88 ILE A O 1
ATOM 705 N N . PRO A 1 89 ? -1.626 7.494 -0.636 1.00 94.00 89 PRO A N 1
ATOM 706 C CA . PRO A 1 89 ? -2.993 7.781 -1.068 1.00 94.00 89 PRO A CA 1
ATOM 707 C C . PRO A 1 89 ? -4.037 6.962 -0.296 1.00 94.00 89 PRO A C 1
ATOM 709 O O . PRO A 1 89 ? -5.133 7.464 -0.061 1.00 94.00 89 PRO A O 1
ATOM 712 N N . LEU A 1 90 ? -3.698 5.747 0.157 1.00 93.94 90 LEU A N 1
ATOM 713 C CA . LEU A 1 90 ? -4.586 4.926 0.987 1.00 93.94 90 LEU A CA 1
ATOM 714 C C . LEU A 1 90 ? -4.928 5.615 2.309 1.00 93.94 90 LEU A C 1
ATOM 716 O O . LEU A 1 90 ? -6.104 5.776 2.624 1.00 93.94 90 LEU A O 1
ATOM 720 N N . ALA A 1 91 ? -3.912 6.065 3.047 1.00 94.81 91 ALA A N 1
ATOM 721 C CA . ALA A 1 91 ? -4.100 6.737 4.325 1.00 94.81 91 ALA A CA 1
ATOM 722 C C . ALA A 1 91 ? -4.937 8.014 4.179 1.00 94.81 91 ALA A C 1
ATOM 724 O O . ALA A 1 91 ? -5.847 8.241 4.971 1.00 94.81 91 ALA A O 1
ATOM 725 N N . LYS A 1 92 ? -4.693 8.801 3.121 1.00 94.94 92 LYS A N 1
ATOM 726 C CA . LYS A 1 92 ? -5.504 9.987 2.810 1.00 94.94 92 LYS A CA 1
ATOM 727 C C . LYS A 1 92 ? -6.971 9.623 2.573 1.00 94.94 92 LYS A C 1
ATOM 729 O O . LYS A 1 92 ? -7.848 10.226 3.179 1.00 94.94 92 LYS A O 1
ATOM 734 N N . ARG A 1 93 ? -7.243 8.622 1.728 1.00 94.81 93 ARG A N 1
ATOM 735 C CA . ARG A 1 93 ? -8.619 8.237 1.374 1.00 94.81 93 ARG A CA 1
ATOM 736 C C . ARG A 1 93 ? -9.395 7.634 2.544 1.00 94.81 93 ARG A C 1
ATOM 738 O O . ARG A 1 93 ? -10.597 7.850 2.639 1.00 94.81 93 ARG A O 1
ATOM 745 N N . LEU A 1 94 ? -8.723 6.896 3.426 1.00 94.50 94 LEU A N 1
ATOM 746 C CA . LEU A 1 94 ? -9.335 6.287 4.613 1.00 94.50 94 LEU A CA 1
ATOM 747 C C . LEU A 1 94 ? -9.320 7.205 5.847 1.00 94.50 94 LEU A C 1
ATOM 749 O O . LEU A 1 94 ? -9.740 6.785 6.923 1.00 94.50 94 LEU A O 1
ATOM 753 N N . ASN A 1 95 ? -8.840 8.448 5.718 1.00 96.12 95 ASN A N 1
ATOM 754 C CA . ASN A 1 95 ? -8.640 9.376 6.834 1.00 96.12 95 ASN A CA 1
ATOM 755 C C . ASN A 1 95 ? -7.865 8.730 8.003 1.00 96.12 95 ASN A C 1
ATOM 757 O O . ASN A 1 95 ? -8.312 8.729 9.148 1.00 96.12 95 ASN A O 1
ATOM 761 N N . CYS A 1 96 ? -6.734 8.103 7.683 1.00 95.56 96 CYS A N 1
ATOM 762 C CA . CYS A 1 96 ? -5.863 7.400 8.620 1.00 95.56 96 CYS A CA 1
ATOM 763 C C . CYS A 1 96 ? -4.536 8.143 8.798 1.00 95.56 96 CYS A C 1
ATOM 765 O O . CYS A 1 96 ? -4.032 8.787 7.873 1.00 95.56 96 CYS A O 1
ATOM 767 N N . LYS A 1 97 ? -3.912 7.983 9.966 1.00 96.31 97 LYS A N 1
ATOM 768 C CA . LYS A 1 97 ? -2.535 8.437 10.194 1.00 96.31 97 LYS A CA 1
ATOM 769 C C . LYS A 1 97 ? -1.567 7.420 9.595 1.00 96.31 97 LYS A C 1
ATOM 771 O O . LYS A 1 97 ? -1.752 6.222 9.777 1.00 96.31 97 LYS A O 1
ATOM 776 N N . LEU A 1 98 ? -0.526 7.875 8.899 1.00 94.44 98 LEU A N 1
ATOM 777 C CA . LEU A 1 98 ? 0.475 6.998 8.286 1.00 94.44 98 LEU A CA 1
ATOM 778 C C . LEU A 1 98 ? 1.841 7.180 8.948 1.00 94.44 98 LEU A C 1
ATOM 780 O O . LEU A 1 98 ? 2.443 8.246 8.836 1.00 94.44 98 LEU A O 1
ATOM 784 N N . TYR A 1 99 ? 2.362 6.111 9.543 1.00 94.31 99 TYR A N 1
ATOM 785 C CA . TYR A 1 99 ? 3.757 5.995 9.948 1.00 94.31 99 TYR A CA 1
ATOM 786 C C . TYR A 1 99 ? 4.507 5.113 8.956 1.00 94.31 99 TYR A C 1
ATOM 788 O O . TYR A 1 99 ? 4.137 3.967 8.689 1.00 94.31 99 TYR A O 1
ATOM 796 N N . LYS A 1 100 ? 5.576 5.670 8.387 1.00 89.44 100 LYS A N 1
ATOM 797 C CA . LYS A 1 100 ? 6.481 4.950 7.493 1.00 89.44 100 LYS A CA 1
ATOM 798 C C . LYS A 1 100 ? 7.755 4.624 8.251 1.00 89.44 100 LYS A C 1
ATOM 800 O O . LYS A 1 100 ? 8.442 5.543 8.692 1.00 89.44 100 LYS A O 1
ATOM 805 N N . LEU A 1 101 ? 8.068 3.340 8.372 1.00 83.56 101 LEU A N 1
ATOM 806 C CA . LEU A 1 101 ? 9.361 2.896 8.876 1.00 83.56 101 LEU A CA 1
ATOM 807 C C . LEU A 1 101 ? 10.439 3.351 7.884 1.00 83.56 101 LEU A C 1
ATOM 809 O O . LEU A 1 101 ? 10.320 3.113 6.676 1.00 83.56 101 LEU A O 1
ATOM 813 N N . ARG A 1 102 ? 11.458 4.054 8.389 1.00 73.69 102 ARG A N 1
ATOM 814 C CA . ARG A 1 102 ? 12.678 4.337 7.630 1.00 73.69 102 ARG A CA 1
ATOM 815 C C . ARG A 1 102 ? 13.479 3.037 7.621 1.00 73.69 102 ARG A C 1
ATOM 817 O O . ARG A 1 102 ? 13.936 2.610 8.674 1.00 73.69 102 ARG A O 1
ATOM 824 N N . GLY A 1 103 ? 13.506 2.381 6.466 1.00 56.69 103 GLY A N 1
ATOM 825 C CA . GLY A 1 103 ? 14.430 1.284 6.186 1.00 56.69 103 GLY A CA 1
ATOM 826 C C . GLY A 1 103 ? 15.696 1.815 5.545 1.00 56.69 103 GLY A C 1
ATOM 827 O O . GLY A 1 103 ? 15.626 2.940 4.992 1.00 56.69 103 GLY A O 1
#

Sequence (103 aa):
MIPESFKGNHSKNLSFQMGRPAVKRKRTASQYIFSSKVSILCCKDRQENVFARTGFRGKIPYSRLYSLLADKVSKKSVLCTTNNRGYIPLAKRLNCKLYKLRG

Radius of gyration: 19.94 Å; chains: 1; bounding box: 49×33×44 Å

Secondary structure (DSSP, 8-state):
----------TT-TT---SS-----SS-HHHHHT-SPEEEEEEE-TT--EEEEEEEESSPPHHHHHHHHTTTS-TT-EEEE-S-TTHHHHHHHTT-EEEE---